Protein AF-H9MC53-F1 (afdb_monomer)

Mean predicted aligned error: 4.21 Å

pLDDT: mean 94.96, std 4.81, range [68.19, 98.75]

Solvent-accessible surface area (backbone atoms only — not comparable to full-atom values): 5499 Å² total; per-residue (Å²): 78,51,35,68,70,63,45,44,56,45,49,76,69,53,55,73,63,31,76,44,82,41,67,48,39,64,76,47,71,87,46,95,67,79,81,79,69,89,56,58,66,38,39,64,81,30,51,40,48,77,41,78,55,62,72,78,84,48,56,90,48,45,69,62,48,53,59,54,51,54,49,32,42,77,70,64,76,44,86,86,85,86,87,86,83,87,131

Nearest PDB structures (foldseek):
  6eow-assembly2_C  TM=9.725E-01  e=4.308E-08  Rubus idaeus
  6eow-assembly1_B  TM=9.738E-01  e=4.308E-08  Rubus idaeus
  6eow-assembly2_D-2  TM=9.718E-01  e=4.612E-08  Rubus idaeus
  6ytz-assembly1_A-2  TM=9.732E-01  e=6.482E-08  Malus domestica
  7vr4-assembly1_A  TM=9.583E-01  e=1.281E-07  Schizonepeta tenuifolia

Radius of gyration: 17.37 Å; Cα contacts (8 Å, |Δi|>4): 78; chains: 1; bounding box: 38×30×43 Å

Structure (mmCIF, N/CA/C/O backbone):
data_AF-H9MC53-F1
#
_entry.id   AF-H9MC53-F1
#
loop_
_atom_site.group_PDB
_atom_site.id
_atom_site.type_symbol
_atom_site.label_atom_id
_atom_site.label_alt_id
_atom_site.label_comp_id
_atom_site.label_asym_id
_atom_site.label_entity_id
_atom_site.label_seq_id
_atom_site.pdbx_PDB_ins_code
_atom_site.Cartn_x
_atom_site.Cartn_y
_atom_site.Cartn_z
_atom_site.occupancy
_atom_site.B_iso_or_equiv
_atom_site.auth_seq_id
_atom_site.auth_comp_id
_atom_site.auth_asym_id
_atom_site.auth_atom_id
_atom_site.pdbx_PDB_model_num
ATOM 1 N N . ASN A 1 1 ? 3.831 -2.863 2.698 1.00 92.75 1 ASN A N 1
ATOM 2 C CA . ASN A 1 1 ? 3.262 -3.654 1.580 1.00 92.75 1 ASN A CA 1
ATOM 3 C C . ASN A 1 1 ? 4.286 -4.689 1.128 1.00 92.75 1 ASN A C 1
ATOM 5 O O . ASN A 1 1 ? 5.403 -4.678 1.634 1.00 92.75 1 ASN A O 1
ATOM 9 N N . VAL A 1 2 ? 3.904 -5.570 0.195 1.00 95.12 2 VAL A N 1
ATOM 10 C CA . VAL A 1 2 ? 4.764 -6.648 -0.329 1.00 95.12 2 VAL A CA 1
ATOM 11 C C . VAL A 1 2 ? 5.752 -6.141 -1.381 1.00 95.12 2 VAL A C 1
ATOM 13 O O . VAL A 1 2 ? 6.943 -6.321 -1.191 1.00 95.12 2 VAL A O 1
ATOM 16 N N . GLY A 1 3 ? 5.293 -5.420 -2.409 1.00 93.88 3 GLY A N 1
ATOM 17 C CA . GLY A 1 3 ? 6.149 -5.004 -3.531 1.00 93.88 3 GLY A CA 1
ATOM 18 C C . GLY A 1 3 ? 6.208 -6.062 -4.640 1.00 93.88 3 GLY A C 1
ATOM 19 O O . GLY A 1 3 ? 5.313 -6.905 -4.729 1.00 93.88 3 GLY A O 1
ATOM 20 N N . GLY A 1 4 ? 7.219 -5.981 -5.510 1.00 93.94 4 GLY A N 1
ATOM 21 C CA . GLY A 1 4 ? 7.524 -6.998 -6.524 1.00 93.94 4 GLY A CA 1
ATOM 22 C C . GLY A 1 4 ? 6.334 -7.430 -7.394 1.00 93.94 4 GLY A C 1
ATOM 23 O O . GLY A 1 4 ? 5.541 -6.609 -7.855 1.00 93.94 4 GLY A O 1
ATOM 24 N N . GLU A 1 5 ? 6.192 -8.742 -7.595 1.00 94.94 5 GLU A N 1
ATOM 25 C CA . GLU A 1 5 ? 5.130 -9.354 -8.418 1.00 94.94 5 GLU A CA 1
ATOM 26 C C . GLU A 1 5 ? 3.721 -9.035 -7.926 1.00 94.94 5 GLU A C 1
ATOM 28 O O . GLU A 1 5 ? 2.803 -8.880 -8.731 1.00 94.94 5 GLU A O 1
ATOM 33 N N . MET A 1 6 ? 3.550 -8.871 -6.612 1.00 96.38 6 MET A N 1
ATOM 34 C CA . MET A 1 6 ? 2.268 -8.469 -6.042 1.00 96.38 6 MET A CA 1
ATOM 35 C C . MET A 1 6 ? 1.884 -7.062 -6.511 1.00 96.38 6 MET A C 1
ATOM 37 O O . MET A 1 6 ? 0.732 -6.817 -6.865 1.00 96.38 6 MET A O 1
ATOM 41 N N . LEU A 1 7 ? 2.846 -6.132 -6.558 1.00 97.12 7 LEU A N 1
ATOM 42 C CA . LEU A 1 7 ? 2.598 -4.793 -7.091 1.00 97.12 7 LEU A CA 1
ATOM 43 C C . LEU A 1 7 ? 2.293 -4.838 -8.594 1.00 97.12 7 LEU A C 1
ATOM 45 O O . LEU A 1 7 ? 1.369 -4.158 -9.037 1.00 97.12 7 LEU A O 1
ATOM 49 N N . GLU A 1 8 ? 3.005 -5.663 -9.365 1.00 97.44 8 GLU A N 1
ATOM 50 C CA . GLU A 1 8 ? 2.721 -5.845 -10.794 1.00 97.44 8 GLU A CA 1
ATOM 51 C C . GLU A 1 8 ? 1.278 -6.338 -11.019 1.00 97.44 8 GLU A C 1
ATOM 53 O O . GLU A 1 8 ? 0.534 -5.740 -11.801 1.00 97.44 8 GLU A O 1
ATOM 58 N N . ALA A 1 9 ? 0.834 -7.358 -10.279 1.00 97.69 9 ALA A N 1
ATOM 59 C CA . ALA A 1 9 ? -0.530 -7.878 -10.369 1.00 97.69 9 ALA A CA 1
ATOM 60 C C . ALA A 1 9 ? -1.589 -6.828 -9.990 1.00 97.69 9 ALA A C 1
ATOM 62 O O . ALA A 1 9 ? -2.612 -6.697 -10.669 1.00 97.69 9 ALA A O 1
ATOM 63 N N . VAL A 1 10 ? -1.335 -6.033 -8.944 1.00 97.81 10 VAL A N 1
ATOM 64 C CA . VAL A 1 10 ? -2.212 -4.918 -8.557 1.00 97.81 10 VAL A CA 1
ATOM 65 C C . VAL A 1 10 ? -2.332 -3.911 -9.700 1.00 97.81 10 VAL A C 1
ATOM 67 O O . VAL A 1 10 ? -3.446 -3.563 -10.083 1.00 97.81 10 VAL A O 1
ATOM 70 N N . LEU A 1 11 ? -1.223 -3.470 -10.298 1.00 98.31 11 LEU A N 1
ATOM 71 C CA . LEU A 1 11 ? -1.240 -2.477 -11.379 1.00 98.31 11 LEU A CA 1
ATOM 72 C C . LEU A 1 11 ? -2.076 -2.927 -12.597 1.00 98.31 11 LEU A C 1
ATOM 74 O O . LEU A 1 11 ? -2.817 -2.115 -13.170 1.00 98.31 11 LEU A O 1
ATOM 78 N N . GLU A 1 12 ? -2.049 -4.216 -12.950 1.00 98.19 12 GLU A N 1
ATOM 79 C CA . GLU A 1 12 ? -2.903 -4.772 -14.014 1.00 98.19 12 GLU A CA 1
ATOM 80 C C . GLU A 1 12 ? -4.398 -4.719 -13.675 1.00 98.19 12 GLU A C 1
ATOM 82 O O . GLU A 1 12 ? -5.214 -4.498 -14.569 1.00 98.19 12 GLU A O 1
ATOM 87 N N . ASN A 1 13 ? -4.769 -4.803 -12.397 1.00 98.31 13 ASN A N 1
ATOM 88 C CA . ASN A 1 13 ? -6.166 -4.887 -11.954 1.00 98.31 13 ASN A CA 1
ATOM 89 C C . ASN A 1 13 ? -6.733 -3.575 -11.393 1.00 98.31 13 ASN A C 1
ATOM 91 O O . ASN A 1 13 ? -7.929 -3.468 -11.140 1.00 98.31 13 ASN A O 1
ATOM 95 N N . MET A 1 14 ? -5.903 -2.545 -11.220 1.00 98.38 14 MET A N 1
ATOM 96 C CA . MET A 1 14 ? -6.358 -1.253 -10.707 1.00 98.38 14 MET A CA 1
ATOM 97 C C . MET A 1 14 ? -7.371 -0.578 -11.636 1.00 98.38 14 MET A C 1
ATOM 99 O O . MET A 1 14 ? -7.217 -0.590 -12.860 1.00 98.38 14 MET A O 1
ATOM 103 N N . ASN A 1 15 ? -8.358 0.085 -11.037 1.00 98.62 15 ASN A N 1
ATOM 104 C CA . ASN A 1 15 ? -9.265 0.980 -11.748 1.00 98.62 15 ASN A CA 1
ATOM 105 C C . ASN A 1 15 ? -8.536 2.240 -12.241 1.00 98.62 15 ASN A C 1
ATOM 107 O O . ASN A 1 15 ? -7.517 2.662 -11.680 1.00 98.62 15 ASN A O 1
ATOM 111 N N . HIS A 1 16 ? -9.103 2.887 -13.261 1.00 98.56 16 HIS A N 1
ATOM 112 C CA . HIS A 1 16 ? -8.723 4.246 -13.641 1.00 98.56 16 HIS A CA 1
ATOM 113 C C . HIS A 1 16 ? -8.822 5.187 -12.426 1.00 98.56 16 HIS A C 1
ATOM 115 O O . HIS A 1 16 ? -9.797 5.138 -11.683 1.00 98.56 16 HIS A O 1
ATOM 121 N N . HIS A 1 17 ? -7.817 6.042 -12.227 1.00 98.62 17 HIS A N 1
ATOM 122 C CA . HIS A 1 17 ? -7.682 6.948 -11.077 1.00 98.62 17 HIS A CA 1
ATOM 123 C C . HIS A 1 17 ? -7.576 6.247 -9.715 1.00 98.62 17 HIS A C 1
ATOM 125 O O . HIS A 1 17 ? -7.817 6.853 -8.669 1.00 98.62 17 HIS A O 1
ATOM 131 N N . GLY A 1 18 ? -7.197 4.967 -9.707 1.00 98.56 18 GLY A N 1
ATOM 132 C CA . GLY A 1 18 ? -6.953 4.230 -8.477 1.00 98.56 18 GLY A CA 1
ATOM 133 C C . GLY A 1 18 ? -5.808 4.824 -7.643 1.00 98.56 18 GLY A C 1
ATOM 134 O O . GLY A 1 18 ? -4.957 5.565 -8.138 1.00 98.56 18 GLY A O 1
ATOM 135 N N . ARG A 1 19 ? -5.786 4.492 -6.350 1.00 98.62 19 ARG A N 1
ATOM 136 C CA . ARG A 1 19 ? -4.800 4.990 -5.382 1.00 98.62 19 ARG A CA 1
ATOM 137 C C . ARG A 1 19 ? -4.073 3.830 -4.713 1.00 98.62 19 ARG A C 1
ATOM 139 O O . ARG A 1 19 ? -4.725 2.891 -4.267 1.00 98.62 19 ARG A O 1
ATOM 146 N N . ILE A 1 20 ? -2.752 3.921 -4.611 1.00 98.44 20 ILE A N 1
ATOM 147 C CA . ILE A 1 20 ? -1.906 2.978 -3.873 1.00 98.44 20 ILE A CA 1
ATOM 148 C C . ILE A 1 20 ? -1.231 3.734 -2.732 1.00 98.44 20 ILE A C 1
ATOM 150 O O . ILE A 1 20 ? -0.454 4.657 -2.970 1.00 98.44 20 ILE A O 1
ATOM 154 N N . ALA A 1 21 ? -1.511 3.320 -1.497 1.00 98.00 21 ALA A N 1
ATOM 155 C CA . ALA A 1 21 ? -0.779 3.764 -0.317 1.00 98.00 21 ALA A CA 1
ATOM 156 C C . ALA A 1 21 ? 0.395 2.801 -0.072 1.00 98.00 21 ALA A C 1
ATOM 158 O O . ALA A 1 21 ? 0.190 1.621 0.232 1.00 98.00 21 ALA A O 1
ATOM 159 N N . ALA A 1 22 ? 1.619 3.296 -0.245 1.00 97.00 22 ALA A N 1
ATOM 160 C CA . ALA A 1 22 ? 2.843 2.510 -0.157 1.00 97.00 22 ALA A CA 1
ATOM 161 C C . ALA A 1 22 ? 3.575 2.777 1.171 1.00 97.00 22 ALA A C 1
ATOM 163 O O . ALA A 1 22 ? 4.195 3.819 1.346 1.00 97.00 22 ALA A O 1
ATOM 164 N N . CYS A 1 23 ? 3.516 1.822 2.097 1.00 96.50 23 CYS A N 1
ATOM 165 C CA . CYS A 1 23 ? 4.246 1.812 3.368 1.00 96.50 23 CYS A CA 1
ATOM 166 C C . CYS A 1 23 ? 5.496 0.921 3.369 1.00 96.50 23 CYS A C 1
ATOM 168 O O . CYS A 1 23 ? 6.198 0.859 4.371 1.00 96.50 23 CYS A O 1
ATOM 170 N N . GLY A 1 24 ? 5.756 0.166 2.297 1.00 94.88 24 GLY A N 1
ATOM 171 C CA . GLY A 1 24 ? 6.932 -0.701 2.226 1.00 94.88 24 GLY A CA 1
ATOM 172 C C . GLY A 1 24 ? 6.892 -1.717 1.092 1.00 94.88 24 GLY A C 1
ATOM 173 O O . GLY A 1 24 ? 5.870 -1.845 0.415 1.00 94.88 24 GLY A O 1
ATOM 174 N N . MET A 1 25 ? 7.985 -2.461 0.932 1.00 94.38 25 MET A N 1
ATOM 175 C CA . MET A 1 25 ? 8.203 -3.463 -0.118 1.00 94.38 25 MET A CA 1
ATOM 176 C C . MET A 1 25 ? 8.945 -4.692 0.440 1.00 94.38 25 MET A C 1
ATOM 178 O O . MET A 1 25 ? 10.076 -4.967 0.054 1.00 94.38 25 MET A O 1
ATOM 182 N N . ILE A 1 26 ? 8.325 -5.414 1.384 1.00 95.56 26 ILE A N 1
ATOM 183 C CA . ILE A 1 26 ? 8.997 -6.480 2.155 1.00 95.56 26 ILE A CA 1
ATOM 184 C C . ILE A 1 26 ? 9.612 -7.595 1.288 1.00 95.56 26 ILE A C 1
ATOM 186 O O . ILE A 1 26 ? 10.617 -8.172 1.688 1.00 95.56 26 ILE A O 1
ATOM 190 N N . SER A 1 27 ? 9.082 -7.869 0.087 1.00 93.31 27 SER A N 1
ATOM 191 C CA . SER A 1 27 ? 9.660 -8.875 -0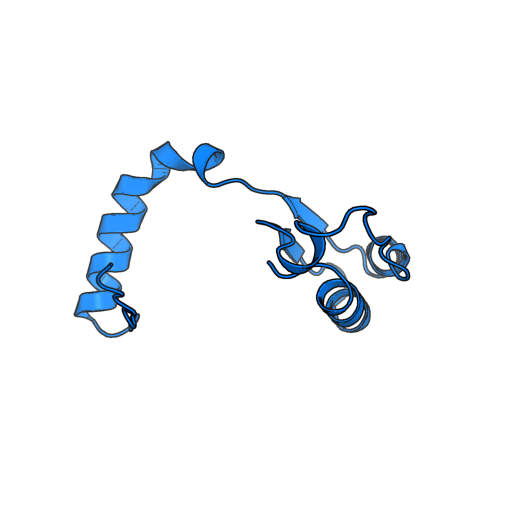.823 1.00 93.31 27 SER A CA 1
ATOM 192 C C . SER A 1 27 ? 11.006 -8.465 -1.420 1.00 93.31 27 SER A C 1
ATOM 194 O O . SER A 1 27 ? 11.703 -9.308 -1.979 1.00 93.31 27 SER A O 1
ATOM 196 N N . GLU A 1 28 ? 11.355 -7.182 -1.341 1.00 92.06 28 GLU A N 1
ATOM 197 C CA . GLU A 1 28 ? 12.555 -6.625 -1.959 1.00 92.06 28 GLU A CA 1
ATOM 198 C C . GLU A 1 28 ? 13.678 -6.358 -0.947 1.00 92.06 28 GLU A C 1
ATOM 200 O O . GLU A 1 28 ? 14.820 -6.198 -1.356 1.00 92.06 28 GLU A O 1
ATOM 205 N N . TYR A 1 29 ? 13.398 -6.330 0.362 1.00 92.25 29 TYR A N 1
ATOM 206 C CA . TYR A 1 29 ? 14.362 -5.847 1.366 1.00 92.25 29 TYR A CA 1
ATOM 207 C C . TYR A 1 29 ? 15.631 -6.693 1.50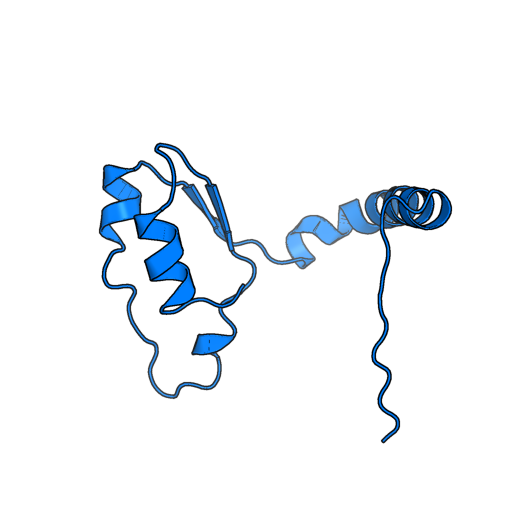0 1.00 92.25 29 TYR A C 1
ATOM 209 O O . TYR A 1 29 ? 16.697 -6.140 1.740 1.00 92.25 29 TYR A O 1
ATOM 217 N N . ASN A 1 30 ? 15.521 -8.013 1.342 1.00 92.62 30 ASN A N 1
ATOM 218 C CA . ASN A 1 30 ? 16.646 -8.938 1.519 1.00 92.62 30 ASN A CA 1
ATOM 219 C C . ASN A 1 30 ? 17.304 -9.335 0.190 1.00 92.62 30 ASN A C 1
ATOM 221 O O . ASN A 1 30 ? 18.036 -10.321 0.136 1.00 92.62 30 ASN A O 1
ATOM 225 N N . ARG A 1 31 ? 16.999 -8.626 -0.901 1.00 88.75 31 ARG A N 1
ATOM 226 C CA . ARG A 1 31 ? 17.624 -8.877 -2.199 1.00 88.75 31 ARG A CA 1
ATOM 227 C C . ARG A 1 31 ? 18.883 -8.037 -2.341 1.00 88.75 31 ARG A C 1
ATOM 229 O O . ARG A 1 31 ? 18.865 -6.851 -2.036 1.00 88.75 31 ARG A O 1
ATOM 236 N N . GLU A 1 32 ? 19.943 -8.650 -2.861 1.00 88.94 32 GLU A N 1
ATOM 237 C CA . GLU A 1 32 ? 21.178 -7.936 -3.207 1.00 88.94 32 GLU A CA 1
ATOM 238 C C . GLU A 1 32 ? 20.941 -6.932 -4.343 1.00 88.94 32 GLU A C 1
ATOM 240 O O . GLU A 1 32 ? 21.421 -5.803 -4.287 1.00 88.94 32 GLU A O 1
ATOM 245 N N . GLU A 1 33 ? 20.128 -7.313 -5.332 1.00 87.12 33 GLU A N 1
ATOM 246 C CA . GLU A 1 33 ? 19.712 -6.442 -6.429 1.00 87.12 33 GLU A CA 1
ATOM 247 C C . GLU A 1 33 ? 18.191 -6.273 -6.453 1.00 87.12 33 GLU A C 1
ATOM 249 O O . GLU A 1 33 ? 17.418 -7.237 -6.440 1.00 87.12 33 GLU A O 1
ATOM 254 N N . GLY A 1 34 ? 17.751 -5.014 -6.496 1.00 79.31 34 GLY A N 1
ATOM 255 C CA . GLY A 1 34 ? 16.337 -4.670 -6.571 1.00 79.31 34 GLY A CA 1
ATOM 256 C C . GLY A 1 34 ? 15.728 -5.060 -7.916 1.00 79.31 34 GLY A C 1
ATOM 257 O O . GLY A 1 34 ? 16.308 -4.830 -8.977 1.00 79.31 34 GLY A O 1
ATOM 258 N N . ARG A 1 35 ? 14.508 -5.602 -7.890 1.00 84.00 35 ARG A N 1
ATOM 259 C CA . ARG A 1 35 ? 13.755 -5.906 -9.109 1.00 84.00 35 ARG A CA 1
ATOM 260 C C . ARG A 1 35 ? 12.945 -4.692 -9.573 1.00 84.00 35 ARG A C 1
ATOM 262 O O . ARG A 1 35 ? 12.205 -4.088 -8.800 1.00 84.00 35 ARG A O 1
ATOM 269 N N . GLY A 1 36 ? 13.019 -4.376 -10.866 1.00 89.06 36 GLY A N 1
ATOM 270 C CA . GLY A 1 36 ? 12.161 -3.365 -11.492 1.00 89.06 36 GLY A CA 1
ATOM 271 C C . GLY A 1 36 ? 10.698 -3.812 -11.639 1.00 89.06 36 GLY A C 1
ATOM 272 O O . GLY A 1 36 ? 10.406 -5.000 -11.768 1.00 89.06 36 GLY A O 1
ATOM 273 N N . ILE A 1 37 ? 9.772 -2.849 -11.673 1.00 94.19 37 ILE A N 1
ATOM 274 C CA . ILE A 1 37 ? 8.336 -3.086 -11.906 1.00 94.19 37 ILE A CA 1
ATOM 275 C C . ILE A 1 37 ? 8.050 -3.040 -13.410 1.00 94.19 37 ILE A C 1
ATOM 277 O O . ILE A 1 37 ? 8.069 -1.970 -14.022 1.00 94.19 37 ILE A O 1
ATOM 281 N N . ARG A 1 38 ? 7.769 -4.197 -14.017 1.00 96.00 38 ARG A N 1
ATOM 282 C CA . ARG A 1 38 ? 7.709 -4.353 -15.485 1.00 96.00 38 ARG A CA 1
ATOM 283 C C . ARG A 1 38 ? 6.550 -3.610 -16.143 1.00 96.00 38 ARG A C 1
ATOM 285 O O . ARG A 1 38 ? 6.645 -3.214 -17.300 1.00 96.00 38 ARG A O 1
ATOM 292 N N . ASN A 1 39 ? 5.460 -3.398 -15.415 1.00 97.25 39 ASN A N 1
ATOM 293 C CA . ASN A 1 39 ? 4.235 -2.786 -15.924 1.00 97.25 39 ASN A CA 1
ATOM 294 C C . ASN A 1 39 ? 3.961 -1.399 -15.323 1.00 97.25 39 ASN A C 1
ATOM 296 O O . ASN A 1 39 ? 2.810 -0.975 -15.205 1.00 97.25 39 ASN A O 1
ATOM 300 N N . ILE A 1 40 ? 5.010 -0.645 -14.978 1.00 97.38 40 ILE A N 1
ATOM 301 C CA . ILE A 1 40 ? 4.865 0.704 -14.410 1.00 97.38 40 ILE A CA 1
ATOM 302 C C . ILE A 1 40 ? 4.097 1.671 -15.334 1.00 97.38 40 ILE A C 1
ATOM 304 O O . ILE A 1 40 ? 3.438 2.595 -14.863 1.00 97.38 40 ILE A O 1
ATOM 308 N N . SER A 1 41 ? 4.075 1.418 -16.646 1.00 98.25 41 SER A N 1
ATOM 309 C CA . SER A 1 41 ? 3.265 2.159 -17.628 1.00 9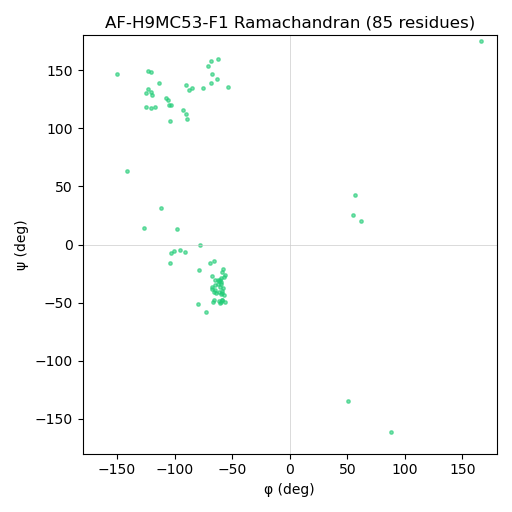8.25 41 SER A CA 1
ATOM 310 C C . SER A 1 41 ? 1.755 2.131 -17.332 1.00 98.25 41 SER A C 1
ATOM 312 O O . SER A 1 41 ? 1.011 3.027 -17.755 1.00 98.25 41 SER A O 1
ATOM 314 N N . ARG A 1 42 ? 1.274 1.156 -16.545 1.00 98.56 42 ARG A N 1
ATOM 315 C CA . ARG A 1 42 ? -0.102 1.128 -16.027 1.00 98.56 42 ARG A CA 1
ATOM 316 C C . ARG A 1 42 ? -0.418 2.326 -15.147 1.00 98.56 42 ARG A C 1
ATOM 318 O O . ARG A 1 42 ? -1.546 2.806 -15.184 1.00 98.56 42 ARG A O 1
ATOM 325 N N . VAL A 1 43 ? 0.566 2.866 -14.432 1.00 98.50 43 VAL A N 1
ATOM 326 C CA . VAL A 1 43 ? 0.388 4.074 -13.617 1.00 98.50 43 VAL A CA 1
ATOM 327 C C . VAL A 1 43 ? -0.055 5.249 -14.482 1.00 98.50 43 VAL A C 1
ATOM 329 O O . VAL A 1 43 ? -0.991 5.957 -14.122 1.00 98.50 43 VAL A O 1
ATOM 332 N N . ILE A 1 44 ? 0.546 5.400 -15.662 1.00 98.56 44 ILE A N 1
ATOM 333 C CA . ILE A 1 44 ? 0.229 6.477 -16.602 1.00 98.56 44 ILE A CA 1
ATOM 334 C C . ILE A 1 44 ? -1.125 6.216 -17.263 1.00 98.56 44 ILE A C 1
ATOM 336 O O . ILE A 1 44 ? -2.052 7.013 -17.121 1.00 98.56 44 ILE A O 1
ATOM 340 N N . SER A 1 45 ? -1.269 5.072 -17.939 1.00 98.56 45 SER A N 1
ATOM 341 C CA . SER A 1 45 ? -2.486 4.747 -18.705 1.00 98.56 45 SER A CA 1
ATOM 342 C C . SER A 1 45 ? -3.746 4.723 -17.836 1.00 98.56 45 SER A C 1
ATOM 344 O O . SER A 1 45 ? -4.817 5.152 -18.268 1.00 98.56 45 SER A O 1
ATOM 346 N N . LYS A 1 46 ? -3.622 4.302 -16.574 1.00 98.56 46 LYS A N 1
ATOM 347 C CA . LYS A 1 46 ? -4.729 4.301 -15.617 1.00 98.56 46 LYS A CA 1
ATOM 348 C C . LYS A 1 46 ? -4.763 5.537 -14.728 1.00 98.56 46 LYS A C 1
ATOM 350 O O . LYS A 1 46 ? -5.763 5.724 -14.047 1.00 98.56 46 LYS A O 1
ATOM 355 N N . ARG A 1 47 ? -3.790 6.450 -14.800 1.00 98.62 47 ARG A N 1
ATOM 356 C CA . ARG A 1 47 ? -3.716 7.672 -13.975 1.00 98.62 47 ARG A CA 1
ATOM 357 C C . ARG A 1 47 ? -3.743 7.343 -12.476 1.00 98.62 47 ARG A C 1
ATOM 359 O O . ARG A 1 47 ? -4.477 7.959 -11.708 1.00 98.62 47 ARG A O 1
ATOM 366 N N . ILE A 1 48 ? -2.995 6.313 -12.086 1.00 98.75 48 ILE A N 1
ATOM 367 C CA . ILE A 1 48 ? -2.929 5.830 -10.703 1.00 98.75 48 ILE A CA 1
ATOM 368 C C . ILE A 1 48 ? -2.082 6.801 -9.882 1.00 98.75 48 ILE A C 1
ATOM 370 O O . ILE A 1 48 ? -0.996 7.194 -10.301 1.00 98.75 48 ILE A O 1
ATOM 374 N N . ASN A 1 49 ? -2.552 7.154 -8.688 1.00 98.62 49 ASN A N 1
ATOM 375 C CA . ASN A 1 49 ? -1.740 7.866 -7.709 1.00 98.62 49 ASN A CA 1
ATOM 376 C C . ASN A 1 49 ? -1.068 6.853 -6.780 1.00 98.62 49 ASN A C 1
ATOM 378 O O . ASN A 1 49 ? -1.751 6.138 -6.046 1.00 98.62 49 ASN A O 1
ATOM 382 N N . ILE A 1 50 ? 0.260 6.791 -6.813 1.00 98.06 50 ILE A N 1
ATOM 383 C CA . ILE A 1 50 ? 1.042 6.005 -5.859 1.00 98.06 50 ILE A CA 1
ATOM 384 C C . ILE A 1 50 ? 1.678 6.982 -4.880 1.00 98.06 50 ILE A C 1
ATOM 386 O O . ILE A 1 50 ? 2.439 7.857 -5.292 1.00 98.06 50 ILE A O 1
ATOM 390 N N . ARG A 1 51 ? 1.364 6.839 -3.591 1.00 98.19 51 ARG A N 1
ATOM 391 C CA . ARG A 1 51 ? 1.882 7.712 -2.539 1.00 98.19 51 ARG A CA 1
ATOM 392 C C . ARG A 1 51 ? 2.568 6.902 -1.451 1.00 98.19 51 ARG A C 1
ATOM 394 O O . ARG A 1 51 ? 1.931 6.090 -0.779 1.00 98.19 51 ARG A O 1
ATOM 401 N N . GLY A 1 52 ? 3.860 7.168 -1.282 1.00 97.75 52 GLY A N 1
ATOM 402 C CA . GLY A 1 52 ? 4.630 6.707 -0.135 1.00 97.75 52 GLY A CA 1
ATOM 403 C C . GLY A 1 52 ? 4.168 7.384 1.154 1.00 97.75 52 GLY A C 1
ATOM 404 O O . GLY A 1 52 ? 3.748 8.544 1.126 1.00 97.75 52 GLY A O 1
ATOM 405 N N . PHE A 1 53 ? 4.239 6.667 2.271 1.00 96.94 53 PHE A N 1
ATOM 406 C CA . PHE A 1 53 ? 4.071 7.246 3.601 1.00 96.94 53 PHE A CA 1
ATOM 407 C C . PHE A 1 53 ? 4.888 6.474 4.636 1.00 96.94 53 PHE A C 1
ATOM 409 O O . PHE A 1 53 ? 5.024 5.253 4.536 1.00 96.94 53 PHE A O 1
ATOM 416 N N . ILE A 1 54 ? 5.390 7.185 5.644 1.00 96.44 54 ILE A N 1
ATOM 417 C CA . ILE A 1 54 ? 6.007 6.588 6.827 1.00 96.44 54 ILE A CA 1
ATOM 4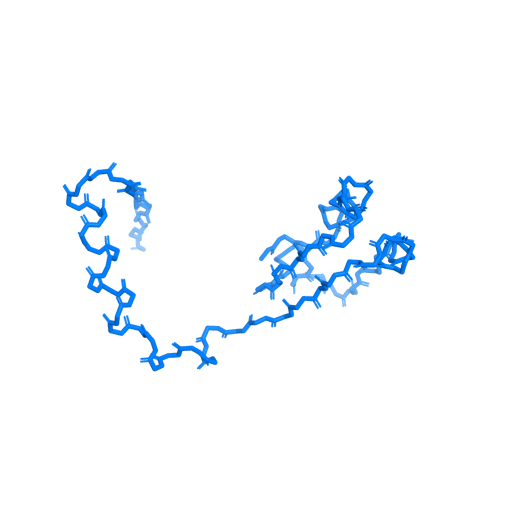18 C C . ILE A 1 54 ? 5.247 7.035 8.070 1.00 96.44 54 ILE A C 1
ATOM 420 O O . ILE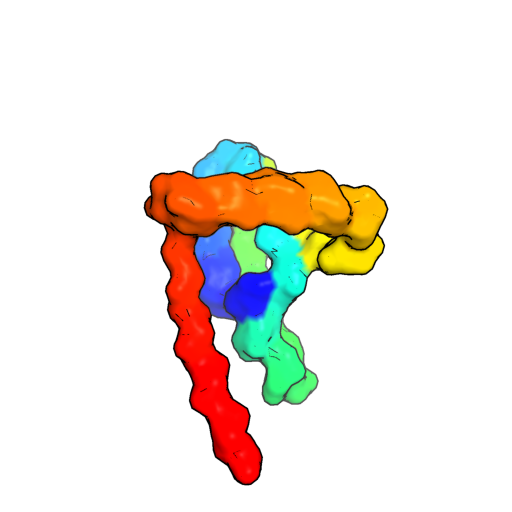 A 1 54 ? 4.674 8.121 8.116 1.00 96.44 54 ILE A O 1
ATOM 424 N N . ILE A 1 55 ? 5.204 6.176 9.085 1.00 94.81 55 ILE A N 1
ATOM 425 C CA . ILE A 1 55 ? 4.380 6.422 10.269 1.00 94.81 55 ILE A CA 1
ATOM 426 C C . ILE A 1 55 ? 4.795 7.692 11.032 1.00 94.81 55 ILE A C 1
ATOM 428 O O . ILE A 1 55 ? 3.941 8.387 11.582 1.00 94.81 55 ILE A O 1
ATOM 432 N N . ASN A 1 56 ? 6.085 8.034 10.984 1.00 95.88 56 ASN A N 1
ATOM 433 C CA . ASN A 1 56 ? 6.644 9.216 11.636 1.00 95.88 56 ASN A CA 1
ATOM 434 C C . ASN A 1 56 ? 6.005 10.523 11.139 1.00 95.88 56 ASN A C 1
ATOM 436 O O . ASN A 1 56 ? 5.868 11.454 11.927 1.00 95.88 56 ASN A O 1
ATOM 440 N N . ASP A 1 57 ? 5.528 10.568 9.890 1.00 96.00 57 ASP A N 1
ATOM 441 C CA . ASP A 1 57 ? 4.852 11.743 9.319 1.00 96.00 57 ASP A CA 1
ATOM 442 C C . ASP A 1 57 ? 3.504 12.051 10.004 1.00 96.00 57 ASP A C 1
ATOM 444 O O . ASP A 1 57 ? 2.933 13.120 9.801 1.00 96.00 57 ASP A O 1
ATOM 448 N N . TYR A 1 58 ? 2.960 11.113 10.790 1.00 96.00 58 TYR A N 1
ATOM 449 C CA . TYR A 1 58 ? 1.610 11.190 11.362 1.00 96.00 58 TYR A CA 1
ATOM 450 C C . TYR A 1 58 ? 1.578 11.002 12.881 1.00 96.00 58 TYR A C 1
ATOM 452 O O . TYR A 1 58 ? 0.504 10.794 13.450 1.00 96.00 58 TYR A O 1
ATOM 460 N N . TRP A 1 59 ? 2.726 11.077 13.557 1.00 95.50 59 TRP A N 1
ATOM 461 C CA . TRP A 1 59 ? 2.822 10.797 14.994 1.00 95.50 59 TRP A CA 1
ATOM 462 C C . TRP A 1 59 ? 1.952 11.731 15.850 1.00 95.50 59 TRP A C 1
ATOM 464 O O . TRP A 1 59 ? 1.372 11.304 16.846 1.00 95.50 59 TRP A O 1
ATOM 474 N N . GLU A 1 60 ? 1.742 12.971 15.399 1.00 97.00 60 GLU A N 1
ATOM 475 C CA . GLU A 1 60 ? 0.813 13.939 16.007 1.00 97.00 60 GLU A CA 1
ATOM 476 C C . GLU A 1 60 ? -0.636 13.421 16.119 1.00 97.00 60 GLU A C 1
ATOM 478 O O . GLU A 1 60 ? -1.389 13.834 17.000 1.00 97.00 60 GLU A O 1
ATOM 483 N N . ARG A 1 61 ? -1.037 12.485 15.248 1.00 96.62 61 ARG A N 1
ATOM 484 C CA . ARG A 1 61 ? -2.393 11.912 15.202 1.00 96.62 61 ARG A CA 1
ATOM 485 C C . ARG A 1 61 ? -2.536 10.664 16.062 1.00 96.62 61 ARG A C 1
ATOM 487 O O . ARG A 1 61 ? -3.644 10.146 16.209 1.00 96.62 61 ARG A O 1
ATOM 494 N N . TYR A 1 62 ? -1.439 10.162 16.623 1.00 95.88 62 TYR A N 1
ATOM 495 C CA . TYR A 1 62 ? -1.431 8.917 17.379 1.00 95.88 62 TYR A CA 1
ATOM 496 C C . TYR A 1 62 ? -2.413 8.911 18.568 1.00 95.88 62 TYR A C 1
ATOM 498 O O . TYR A 1 62 ? -3.166 7.941 18.685 1.00 95.88 62 TYR A O 1
ATOM 506 N N . PRO A 1 63 ? -2.530 9.975 19.395 1.00 97.06 63 PRO A N 1
ATOM 507 C CA . PRO A 1 63 ? -3.494 9.982 20.501 1.00 97.06 63 PRO A CA 1
ATOM 508 C C . PRO A 1 63 ? -4.945 9.787 20.033 1.00 97.06 63 PRO A C 1
ATOM 510 O O . PRO A 1 63 ? -5.693 8.996 20.606 1.00 97.06 63 PRO A O 1
ATOM 513 N N . GLN A 1 64 ? -5.317 10.446 18.932 1.00 97.31 64 GLN A N 1
ATOM 514 C CA . GLN A 1 64 ? -6.652 10.357 18.328 1.00 97.31 64 GLN A CA 1
ATOM 515 C C . GLN A 1 64 ? -6.913 8.959 17.748 1.00 97.31 64 GLN A C 1
ATOM 517 O O . GLN A 1 64 ? -8.019 8.423 17.848 1.00 97.31 64 GLN A O 1
ATOM 522 N N . PHE A 1 65 ? -5.888 8.349 17.143 1.00 96.69 65 PHE A N 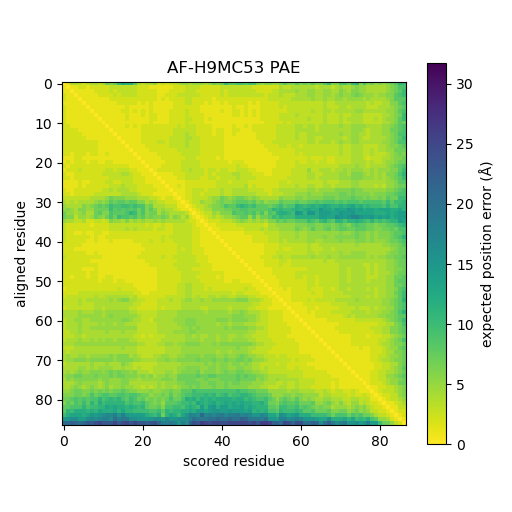1
ATOM 523 C CA . PHE A 1 65 ? -5.953 6.978 16.646 1.00 96.69 65 PHE A CA 1
ATOM 524 C C . PHE A 1 65 ? -6.228 5.984 17.780 1.00 96.69 65 PHE A C 1
ATOM 526 O O . PHE A 1 65 ? -7.149 5.173 17.660 1.00 96.69 65 PHE A O 1
ATOM 533 N N . VAL A 1 66 ? -5.482 6.077 18.887 1.00 96.75 66 VAL A N 1
ATOM 534 C CA . VAL A 1 66 ? -5.632 5.181 20.044 1.00 96.75 66 VAL A CA 1
ATOM 535 C C . VAL A 1 66 ? -7.042 5.261 20.615 1.00 96.75 66 VAL A C 1
ATOM 537 O O . VAL A 1 66 ? -7.674 4.225 20.820 1.00 96.75 66 VAL A O 1
ATOM 540 N N . GLU A 1 67 ? -7.567 6.468 20.834 1.00 96.94 67 GLU A N 1
ATOM 541 C CA . GLU A 1 67 ? -8.921 6.656 21.360 1.00 96.94 67 GLU A CA 1
ATOM 542 C C . GLU A 1 67 ? -9.971 5.957 20.484 1.00 96.94 67 GLU A C 1
ATOM 544 O O . GLU A 1 67 ? -10.781 5.161 20.975 1.00 96.94 67 GLU A O 1
ATOM 549 N N . LYS A 1 68 ? -9.902 6.190 19.170 1.00 97.12 68 LYS A N 1
ATOM 550 C CA . LYS A 1 68 ? -10.855 5.652 18.198 1.00 97.12 68 LYS A CA 1
ATOM 551 C C . LYS A 1 68 ? -10.774 4.131 18.075 1.00 97.12 68 LYS A C 1
ATOM 553 O O . LYS A 1 68 ? -11.798 3.450 18.140 1.00 97.12 68 LYS A O 1
ATOM 558 N N . VAL A 1 69 ? -9.570 3.584 17.906 1.00 97.00 69 VAL A N 1
ATOM 559 C CA . VAL A 1 69 ? -9.376 2.138 17.715 1.00 97.00 69 VAL A CA 1
ATOM 560 C C . VAL A 1 69 ? -9.720 1.365 18.980 1.00 97.00 69 VAL A C 1
ATOM 562 O O . VAL A 1 69 ? -10.346 0.311 18.892 1.00 97.00 69 VAL A O 1
ATOM 565 N N . ARG A 1 70 ? -9.424 1.910 20.166 1.00 95.69 70 ARG A N 1
ATOM 566 C CA . ARG A 1 70 ? -9.829 1.290 21.433 1.00 95.69 70 ARG A CA 1
ATOM 567 C C . ARG A 1 70 ? -11.353 1.172 21.542 1.00 95.69 70 ARG A C 1
ATOM 569 O O . ARG A 1 70 ? -11.842 0.169 22.057 1.00 95.69 70 ARG A O 1
ATOM 576 N N . GLY A 1 71 ? -12.101 2.159 21.042 1.00 96.62 71 GLY A N 1
ATOM 577 C CA . GLY A 1 71 ? -13.559 2.070 20.897 1.00 96.62 71 GLY A CA 1
ATOM 578 C C . GLY A 1 71 ? -13.978 0.922 19.974 1.00 96.62 71 GLY A C 1
ATOM 579 O O . GLY A 1 71 ? -14.758 0.062 20.371 1.00 96.62 71 GLY A O 1
ATOM 580 N N . PHE A 1 72 ? -13.384 0.835 18.782 1.00 97.69 72 PHE A N 1
ATOM 581 C CA . PHE A 1 72 ? -13.690 -0.228 17.819 1.00 97.69 72 PHE A CA 1
ATOM 582 C C . PHE A 1 72 ? -13.357 -1.639 18.310 1.00 97.69 72 PHE A C 1
ATOM 584 O O . PHE A 1 72 ? -14.099 -2.567 17.995 1.00 97.69 72 PHE A O 1
ATOM 591 N N . ILE A 1 73 ? -12.294 -1.807 19.098 1.00 96.50 73 ILE A N 1
ATOM 592 C CA . ILE A 1 73 ? -11.969 -3.091 19.735 1.00 96.50 73 ILE A CA 1
ATOM 593 C C . ILE A 1 73 ? -13.048 -3.460 20.760 1.00 96.50 73 ILE A C 1
ATOM 595 O O . ILE A 1 73 ? -13.573 -4.571 20.724 1.00 96.50 73 ILE A O 1
ATOM 599 N N . LYS A 1 74 ? -13.442 -2.521 21.637 1.00 95.69 74 LYS A N 1
ATOM 600 C CA . LYS A 1 74 ? -14.520 -2.748 22.621 1.00 95.69 74 LYS A CA 1
ATOM 601 C C . LYS A 1 74 ? -15.847 -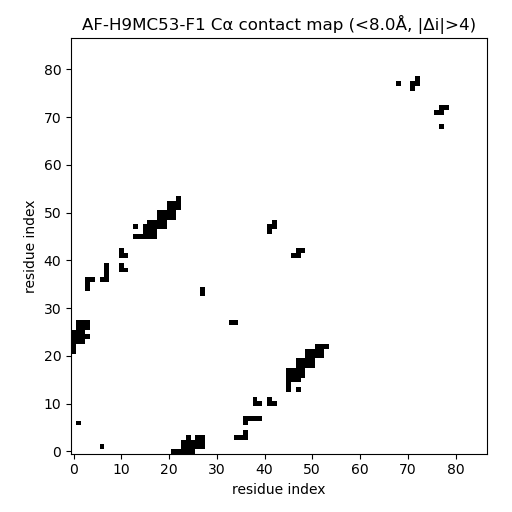3.108 21.951 1.00 95.69 74 LYS A C 1
ATOM 603 O O . LYS A 1 74 ? -16.551 -3.993 22.421 1.00 95.69 74 LYS A O 1
ATOM 608 N N . GLU A 1 75 ? -16.160 -2.451 20.836 1.00 97.25 75 GLU A N 1
ATOM 609 C CA . GLU A 1 75 ? -17.351 -2.707 20.018 1.00 97.25 75 GLU A CA 1
ATOM 610 C C . GLU A 1 75 ? -17.229 -3.951 19.119 1.00 97.25 75 GLU A C 1
ATOM 612 O O . GLU A 1 75 ? -18.162 -4.255 18.378 1.00 97.25 75 GLU A O 1
ATOM 617 N N . ARG A 1 76 ? -16.091 -4.663 19.141 1.00 95.31 76 ARG A N 1
ATOM 618 C CA . ARG A 1 76 ? -15.776 -5.805 18.260 1.00 95.31 76 ARG A CA 1
ATOM 619 C C . ARG A 1 76 ? -15.882 -5.499 16.758 1.00 95.31 76 ARG A C 1
ATOM 621 O O . ARG A 1 76 ? -16.071 -6.398 15.946 1.00 95.31 76 ARG A O 1
ATOM 628 N N . LYS A 1 77 ? -15.713 -4.232 16.375 1.00 96.75 77 LYS A N 1
ATOM 629 C CA . LYS A 1 77 ? -15.567 -3.795 14.974 1.00 96.75 77 LYS A CA 1
ATOM 630 C C . LYS A 1 77 ? -14.158 -4.043 14.439 1.00 96.75 77 LYS A C 1
ATOM 632 O O . LYS A 1 77 ? -13.967 -4.117 13.229 1.00 96.75 77 LYS A O 1
ATOM 637 N N . ILE A 1 78 ? -13.182 -4.160 15.338 1.00 96.12 78 ILE A N 1
ATOM 638 C CA . ILE A 1 78 ? -11.819 -4.607 15.053 1.00 96.12 78 ILE A CA 1
ATOM 639 C C . ILE A 1 78 ? -11.518 -5.785 15.975 1.00 96.12 78 ILE A C 1
ATOM 641 O O . ILE A 1 78 ? -11.727 -5.697 17.184 1.00 96.12 78 ILE A O 1
ATOM 645 N N . VAL A 1 79 ? -11.015 -6.868 15.391 1.00 93.75 79 VAL A N 1
ATOM 646 C CA . VAL A 1 79 ? -10.486 -8.033 16.105 1.00 93.75 79 VAL A CA 1
ATOM 647 C C . VAL A 1 79 ? -8.992 -8.093 15.818 1.00 93.75 79 VAL A C 1
ATOM 649 O O . VAL A 1 79 ? -8.575 -7.832 14.690 1.00 93.75 79 VAL A O 1
ATOM 652 N N . TYR A 1 80 ? -8.196 -8.400 16.834 1.00 89.50 80 TYR A N 1
ATOM 653 C CA . TYR A 1 80 ? -6.752 -8.540 16.710 1.00 89.50 80 TYR A CA 1
ATOM 654 C C . TYR A 1 80 ? -6.329 -9.932 17.180 1.00 89.50 80 TYR A C 1
ATOM 656 O O . TYR A 1 80 ? -6.991 -10.545 18.017 1.00 89.50 80 TYR A O 1
ATOM 664 N N . VAL A 1 81 ? -5.254 -10.433 16.582 1.00 92.19 81 VAL A N 1
ATOM 665 C CA . VAL A 1 81 ? -4.599 -11.692 16.935 1.00 92.19 81 VAL A CA 1
ATOM 666 C C . VAL A 1 81 ? -3.180 -11.326 17.321 1.00 92.19 81 VAL A C 1
ATOM 668 O O . VAL A 1 81 ? -2.526 -10.575 16.597 1.00 92.19 81 VAL A O 1
ATOM 671 N N . GLU A 1 82 ? -2.733 -11.827 18.463 1.00 90.00 82 GLU A N 1
ATOM 672 C CA . GLU A 1 82 ? -1.361 -11.666 18.925 1.00 90.00 82 GLU A CA 1
ATOM 673 C C . GLU A 1 82 ? -0.661 -13.008 18.775 1.00 90.00 82 GLU A C 1
ATOM 675 O O . GLU A 1 82 ? -1.158 -14.032 19.242 1.00 90.00 82 GLU A O 1
ATOM 680 N N . ASP A 1 83 ? 0.470 -12.979 18.085 1.00 90.19 83 ASP A N 1
ATOM 681 C CA . ASP A 1 83 ? 1.435 -14.065 18.082 1.00 90.19 83 ASP A CA 1
ATOM 682 C C . ASP A 1 83 ? 2.589 -13.625 18.985 1.00 90.19 83 ASP A C 1
ATOM 684 O O . ASP A 1 83 ? 3.169 -12.554 18.779 1.00 90.19 83 ASP A O 1
ATOM 688 N N . ILE A 1 84 ? 2.845 -14.394 20.040 1.00 89.56 84 ILE A N 1
ATOM 689 C CA . ILE A 1 84 ? 3.812 -14.072 21.089 1.00 89.56 84 ILE A CA 1
ATOM 690 C C . ILE A 1 84 ? 4.838 -15.200 21.096 1.00 89.56 84 ILE A C 1
ATOM 692 O O . ILE A 1 84 ? 4.495 -16.348 21.368 1.00 89.56 84 ILE A O 1
ATOM 696 N N . ALA A 1 85 ? 6.091 -14.863 20.800 1.00 87.38 85 ALA A N 1
ATOM 697 C C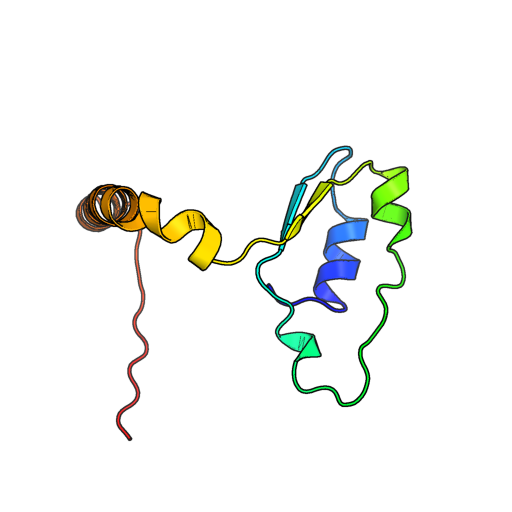A . ALA A 1 85 ? 7.214 -15.782 20.901 1.00 87.38 85 ALA A CA 1
ATOM 698 C C . ALA A 1 85 ? 8.059 -15.427 22.130 1.00 87.38 85 ALA A C 1
ATOM 700 O O . ALA A 1 85 ? 8.530 -14.294 22.247 1.00 87.38 85 ALA A O 1
ATOM 701 N N . ASP A 1 86 ? 8.261 -16.402 23.013 1.00 82.12 86 ASP A N 1
ATOM 702 C CA . ASP A 1 86 ? 9.258 -16.329 24.080 1.00 82.12 86 ASP A CA 1
ATOM 703 C C . ASP A 1 86 ? 10.617 -16.783 23.522 1.00 82.12 86 ASP A C 1
ATOM 705 O O . ASP A 1 86 ? 10.693 -17.768 22.781 1.00 82.12 86 ASP A O 1
ATOM 709 N N . GLY A 1 87 ? 11.671 -16.025 23.831 1.00 68.19 87 GLY A N 1
ATOM 710 C CA . GLY A 1 87 ? 13.054 -16.336 23.448 1.00 68.19 87 GLY A CA 1
ATOM 711 C C . GLY A 1 87 ? 13.721 -17.342 24.372 1.00 68.19 87 GLY A C 1
ATOM 712 O O . GLY A 1 87 ? 13.421 -17.311 25.587 1.00 68.19 87 GLY A 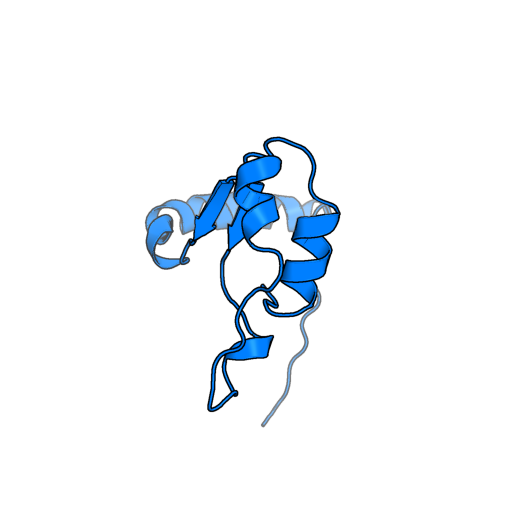O 1
#

Secondary structure (DSSP, 8-state):
---HHHHHHHHHHPPTT-EEEE---TTTTT-SSPPP-TTTHHHHHHT-EEEE--GGGGGGGHHHHHHHHHHHHHTTSS---------

Sequence (87 aa):
NVGGEMLEAVLENMNHHGRIAACGMISEYNREEGRGIRNISRVISKRINIRGFIINDYWERYPQFVEKVRGFIKERKIVYVEDIADG

Organism: Pinus radiata (NCBI:txid3347)

InterPro domains:
  IPR036291 NAD(P)-binding domain superfamily [SSF51735] (1-74)
  IPR045010 Medium-chain dehydrogenase/reductase [PTHR43205] (1-87)

Foldseek 3Di:
DADDPVVLVCLVVAAQQAEAEDADHNVQPPDPDGDDNPVCVSCVVSVYHYDYDYVVVCVVCVVVVCVVVVVCVVVVVDDDDDDDDDD